Protein AF-Q0DHH1-F1 (afdb_monomer)

Organism: Oryza sativa subsp. japonica (NCBI:txid39947)

Foldseek 3Di:
DVVVVVVVLLVQLVDPPCVVVSCVVPVCVVSCVVSVRDNPDPPD

Secondary structure (DSSP, 8-state):
-HHHHHHHHHHHHTSTTTHHHHHHHH--HHHHHHTTPPPS-S--

Sequence (44 aa):
LMGVIFPLLKHLSLQNDVRPALYETFHMPEWFQRHGIPQIDQAA

Structure (mmCIF, N/CA/C/O backbone):
data_AF-Q0DHH1-F1
#
_entry.id   AF-Q0DHH1-F1
#
loop_
_atom_site.group_PDB
_atom_site.id
_atom_site.type_symbol
_atom_site.label_atom_id
_atom_site.label_alt_id
_atom_site.label_comp_id
_atom_site.label_asym_id
_atom_site.label_entity_id
_atom_site.label_seq_id
_atom_site.pdbx_PDB_ins_code
_atom_site.Cartn_x
_atom_site.Cartn_y
_atom_site.Cartn_z
_atom_site.occupancy
_atom_site.B_iso_or_equiv
_atom_site.auth_seq_id
_atom_site.auth_comp_id
_ato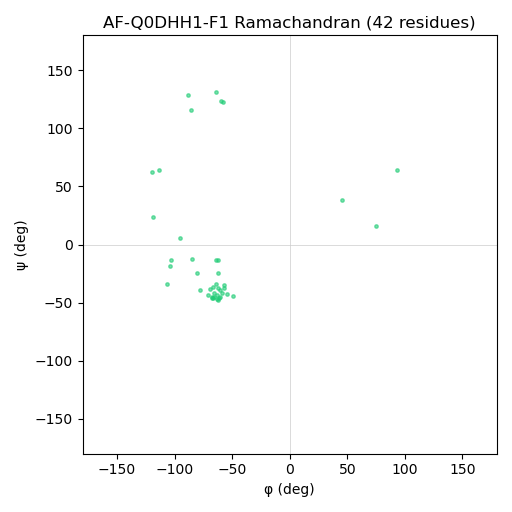m_site.auth_asym_id
_atom_site.auth_atom_id
_atom_site.pdbx_PDB_model_num
ATOM 1 N N . LEU A 1 1 ? 11.388 -9.127 -12.435 1.00 65.19 1 LEU A N 1
ATOM 2 C CA . LEU A 1 1 ? 10.046 -9.630 -12.050 1.00 65.19 1 LEU A CA 1
ATOM 3 C C . LEU A 1 1 ? 9.392 -8.781 -10.950 1.00 65.19 1 LEU A C 1
ATOM 5 O O . LEU A 1 1 ? 8.297 -8.280 -11.162 1.00 65.19 1 LEU A O 1
ATOM 9 N N . MET A 1 2 ? 10.071 -8.531 -9.821 1.00 71.31 2 MET A N 1
ATOM 10 C CA . MET A 1 2 ? 9.530 -7.726 -8.706 1.00 71.31 2 MET A CA 1
ATOM 11 C C . MET A 1 2 ? 9.104 -6.294 -9.082 1.00 71.31 2 MET A C 1
ATOM 13 O O . MET A 1 2 ? 8.086 -5.823 -8.589 1.00 71.31 2 MET A O 1
ATOM 17 N N . GLY A 1 3 ? 9.805 -5.632 -10.010 1.00 74.81 3 GLY A N 1
ATOM 18 C CA . GLY A 1 3 ? 9.452 -4.276 -10.462 1.00 74.81 3 GLY A CA 1
ATOM 19 C C . GLY A 1 3 ? 8.082 -4.145 -11.143 1.00 74.81 3 GLY A C 1
ATOM 20 O O . GLY A 1 3 ? 7.601 -3.031 -11.296 1.00 74.81 3 GLY A O 1
ATOM 21 N N . VAL A 1 4 ? 7.449 -5.260 -11.524 1.00 78.62 4 VAL A N 1
ATOM 22 C CA . VAL A 1 4 ? 6.114 -5.279 -12.150 1.00 78.62 4 VAL A CA 1
ATOM 23 C C . VAL A 1 4 ? 5.048 -5.778 -11.170 1.00 78.62 4 VAL A C 1
ATOM 25 O O . VAL A 1 4 ? 3.925 -5.281 -11.166 1.00 78.62 4 VAL A O 1
ATOM 28 N N . ILE A 1 5 ? 5.416 -6.711 -10.287 1.00 81.06 5 ILE A N 1
ATOM 29 C CA . ILE A 1 5 ? 4.503 -7.299 -9.298 1.00 81.06 5 ILE A CA 1
ATOM 30 C C . ILE A 1 5 ? 4.148 -6.290 -8.199 1.00 81.06 5 ILE A C 1
ATOM 32 O O . ILE A 1 5 ? 2.978 -6.169 -7.858 1.00 81.06 5 ILE A O 1
ATOM 36 N N . PHE A 1 6 ? 5.113 -5.523 -7.679 1.00 79.88 6 PHE A N 1
ATOM 37 C CA . PHE A 1 6 ? 4.847 -4.557 -6.601 1.00 79.88 6 PHE A CA 1
ATOM 38 C C . PHE A 1 6 ? 3.877 -3.427 -7.002 1.00 79.88 6 PHE A C 1
ATOM 40 O O . PHE A 1 6 ? 2.937 -3.162 -6.249 1.00 79.88 6 PHE A O 1
ATOM 47 N N . PRO A 1 7 ? 4.029 -2.769 -8.171 1.00 82.56 7 PRO A N 1
ATOM 48 C CA . PRO A 1 7 ? 3.062 -1.770 -8.628 1.00 82.56 7 PRO A CA 1
ATOM 49 C C . PRO A 1 7 ? 1.669 -2.353 -8.865 1.00 8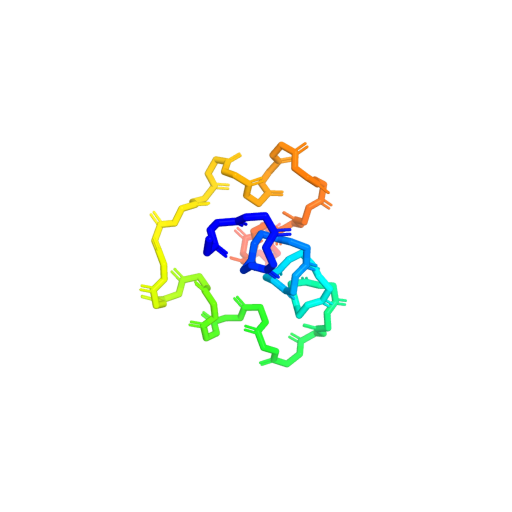2.56 7 PRO A C 1
ATOM 51 O O . PRO A 1 7 ? 0.675 -1.706 -8.540 1.00 82.56 7 PRO A O 1
ATOM 54 N N . LEU A 1 8 ? 1.591 -3.580 -9.390 1.00 83.69 8 LEU A N 1
ATOM 55 C CA . LEU A 1 8 ? 0.324 -4.269 -9.616 1.00 83.69 8 LEU A CA 1
ATOM 56 C C . LEU A 1 8 ? -0.368 -4.604 -8.291 1.00 83.69 8 LEU A C 1
ATOM 58 O O . LEU A 1 8 ? -1.547 -4.308 -8.128 1.00 83.69 8 LEU A O 1
ATOM 62 N N . LEU A 1 9 ? 0.378 -5.136 -7.320 1.00 81.69 9 LEU A N 1
ATOM 63 C CA . LEU A 1 9 ? -0.116 -5.426 -5.976 1.00 81.69 9 LEU A CA 1
ATOM 64 C C . LEU A 1 9 ? -0.646 -4.159 -5.303 1.00 81.69 9 LEU A C 1
ATOM 66 O O . LEU A 1 9 ? -1.725 -4.177 -4.719 1.00 81.69 9 LEU A O 1
ATOM 70 N N . LYS A 1 10 ? 0.069 -3.038 -5.461 1.00 80.88 10 LYS A N 1
ATOM 71 C CA . LYS A 1 10 ? -0.358 -1.729 -4.956 1.00 80.88 10 LYS A CA 1
ATOM 72 C C . LYS A 1 10 ? -1.660 -1.290 -5.614 1.00 80.88 10 LYS A C 1
ATOM 74 O O . LYS A 1 10 ? -2.585 -0.885 -4.921 1.00 80.88 10 LYS A O 1
ATOM 79 N N . HIS A 1 11 ? -1.758 -1.394 -6.935 1.00 83.88 11 HIS A N 1
ATOM 80 C CA . HIS A 1 11 ? -2.969 -1.010 -7.653 1.00 83.88 11 HIS A CA 1
ATOM 81 C C . HIS A 1 11 ? -4.178 -1.868 -7.252 1.00 83.88 11 HIS A C 1
ATOM 83 O O . HIS A 1 11 ? -5.255 -1.336 -7.002 1.00 83.88 11 HIS A O 1
ATOM 89 N N . LEU A 1 12 ? -3.988 -3.181 -7.124 1.00 82.38 12 LEU A N 1
ATOM 90 C CA . LEU A 1 12 ? -5.030 -4.101 -6.676 1.00 82.38 12 LEU A CA 1
ATOM 91 C C . LEU A 1 12 ? -5.422 -3.822 -5.219 1.00 82.38 12 LEU A C 1
ATOM 93 O O . LEU A 1 12 ? -6.599 -3.733 -4.909 1.00 82.38 12 LEU A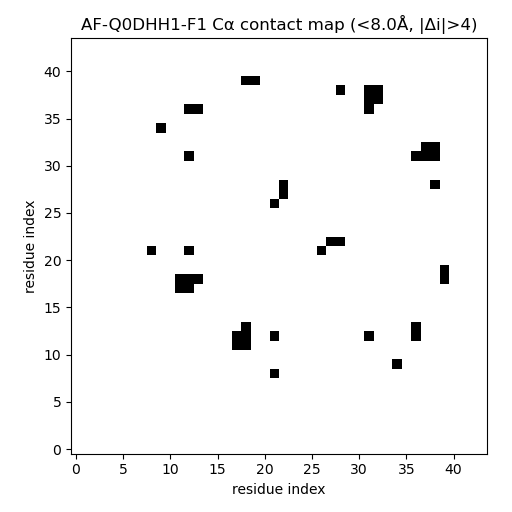 O 1
ATOM 97 N N . SER A 1 13 ? -4.465 -3.560 -4.331 1.00 78.94 13 SER A N 1
ATOM 98 C CA . SER A 1 13 ? -4.738 -3.250 -2.921 1.00 78.94 13 SER A CA 1
ATOM 99 C C . SER A 1 13 ? -5.531 -1.959 -2.677 1.00 78.94 13 SER A C 1
ATOM 101 O O . SER A 1 13 ? -6.032 -1.746 -1.578 1.00 78.94 13 SER A O 1
ATOM 103 N N . LEU A 1 14 ? -5.671 -1.097 -3.686 1.00 78.94 14 LEU A N 1
ATOM 104 C CA . LEU A 1 14 ? -6.544 0.076 -3.624 1.00 78.94 14 LEU A CA 1
ATOM 105 C C . LEU A 1 14 ? -8.002 -0.254 -3.987 1.00 78.94 14 LEU A C 1
ATOM 107 O O . LEU A 1 14 ? -8.888 0.561 -3.744 1.00 78.94 14 LEU A O 1
ATOM 111 N N . GLN A 1 15 ? -8.269 -1.433 -4.553 1.00 81.31 15 GLN A N 1
ATOM 112 C CA . GL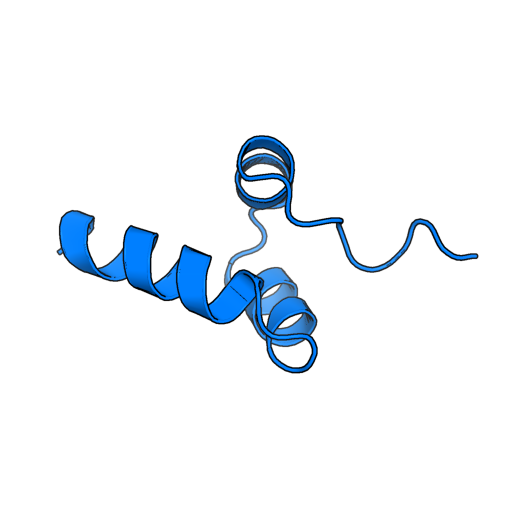N A 1 15 ? -9.613 -1.884 -4.903 1.00 81.31 15 GLN A CA 1
ATOM 113 C C . GLN A 1 15 ? -10.259 -2.610 -3.717 1.00 81.31 15 GLN A C 1
ATOM 115 O O . GLN A 1 15 ? -9.678 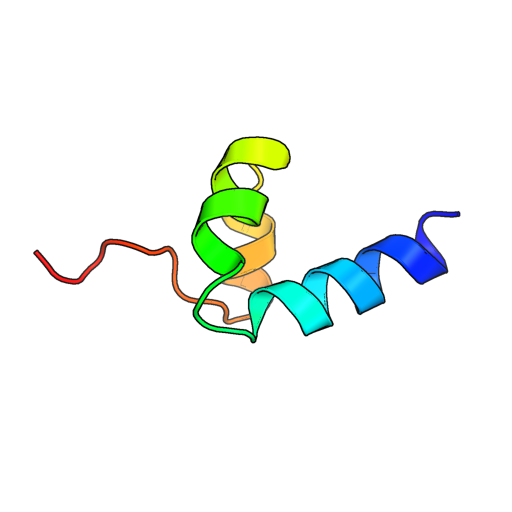-3.531 -3.143 1.00 81.31 15 GLN A O 1
ATOM 120 N N . ASN A 1 16 ? -11.478 -2.206 -3.349 1.00 65.75 16 ASN A N 1
ATOM 121 C CA . ASN A 1 16 ? -12.146 -2.675 -2.130 1.00 65.75 16 ASN A CA 1
ATOM 122 C C . ASN A 1 16 ? -12.311 -4.206 -2.053 1.00 65.75 16 ASN A C 1
ATOM 124 O O . ASN A 1 16 ? -12.111 -4.749 -0.967 1.00 65.75 16 ASN A O 1
ATOM 128 N N . ASP A 1 17 ? -12.594 -4.875 -3.177 1.00 75.56 17 ASP A N 1
ATOM 129 C CA . ASP A 1 17 ? -12.948 -6.304 -3.231 1.00 75.56 17 ASP A CA 1
ATOM 130 C C . ASP A 1 17 ? -11.758 -7.268 -3.172 1.00 75.56 17 ASP A C 1
ATOM 132 O O . ASP A 1 17 ? -11.902 -8.412 -2.750 1.00 75.56 17 ASP A O 1
ATOM 136 N N . VAL A 1 18 ? -10.562 -6.829 -3.573 1.00 75.69 18 VAL A N 1
ATOM 137 C CA . VAL A 1 18 ? -9.383 -7.716 -3.673 1.00 75.69 18 VAL A CA 1
ATOM 138 C C . VAL A 1 18 ? -8.404 -7.544 -2.515 1.00 75.69 18 VAL A C 1
ATOM 140 O O . VAL A 1 18 ? -7.546 -8.398 -2.308 1.00 75.69 18 VAL A O 1
ATOM 143 N N . ARG A 1 19 ? -8.545 -6.478 -1.718 1.00 72.69 19 ARG A N 1
ATOM 144 C CA . ARG A 1 19 ? -7.787 -6.284 -0.471 1.00 72.69 19 ARG A CA 1
ATOM 145 C C . ARG A 1 19 ? -7.796 -7.507 0.465 1.00 72.69 19 ARG A C 1
ATOM 147 O O . ARG A 1 19 ? -6.709 -7.837 0.937 1.00 72.69 19 ARG A O 1
ATOM 154 N N . PRO A 1 20 ? -8.928 -8.201 0.720 1.00 75.38 20 PRO A N 1
ATOM 155 C CA . PRO A 1 20 ? -8.927 -9.367 1.604 1.00 75.38 20 PRO A CA 1
ATOM 156 C C . PRO A 1 20 ? -8.141 -10.527 0.986 1.00 75.38 20 PRO A C 1
ATOM 158 O O . PRO A 1 20 ? -7.259 -11.086 1.630 1.00 75.38 20 PRO A O 1
ATOM 161 N N . ALA A 1 21 ? -8.371 -10.802 -0.301 1.00 79.31 21 ALA A N 1
ATOM 162 C CA . ALA A 1 21 ? -7.680 -11.862 -1.029 1.00 79.31 21 ALA A CA 1
ATOM 163 C C . ALA A 1 21 ? -6.158 -11.638 -1.082 1.00 79.31 21 ALA A C 1
ATOM 165 O O . ALA A 1 21 ? -5.378 -12.577 -0.936 1.00 79.31 21 ALA A O 1
ATOM 166 N N . LEU A 1 22 ? -5.712 -10.390 -1.254 1.00 76.62 22 LEU A N 1
ATOM 167 C CA . LEU A 1 22 ? -4.291 -10.041 -1.232 1.00 76.62 22 LEU A CA 1
ATOM 168 C C . LEU A 1 22 ? -3.673 -10.183 0.159 1.00 76.62 22 LEU A C 1
ATOM 170 O O . LEU A 1 22 ? -2.532 -10.625 0.281 1.00 76.62 22 LEU A O 1
ATOM 174 N N . TYR A 1 23 ? -4.409 -9.816 1.204 1.00 74.44 23 TYR A N 1
ATOM 175 C CA . TYR A 1 23 ? -3.941 -9.957 2.575 1.00 74.44 23 TYR A CA 1
ATOM 176 C C . TYR A 1 23 ? -3.772 -11.432 2.964 1.00 74.44 23 TYR A C 1
ATOM 178 O O . TYR A 1 23 ? -2.733 -11.804 3.507 1.00 74.44 23 TYR A O 1
ATOM 186 N N . GLU A 1 24 ? -4.749 -12.274 2.620 1.00 77.75 24 GLU A N 1
ATOM 187 C CA . GLU A 1 24 ? -4.689 -13.723 2.834 1.00 77.75 24 GLU A CA 1
ATOM 188 C C . GLU A 1 24 ? -3.616 -14.401 1.978 1.00 77.75 24 GLU A C 1
ATOM 190 O O . GLU A 1 24 ? -2.963 -15.323 2.438 1.00 77.75 24 GLU A O 1
ATOM 195 N N . THR A 1 25 ? -3.394 -13.949 0.742 1.00 78.12 25 THR A N 1
ATOM 196 C CA . THR A 1 25 ? -2.429 -14.606 -0.156 1.00 78.12 25 THR A CA 1
ATOM 197 C C .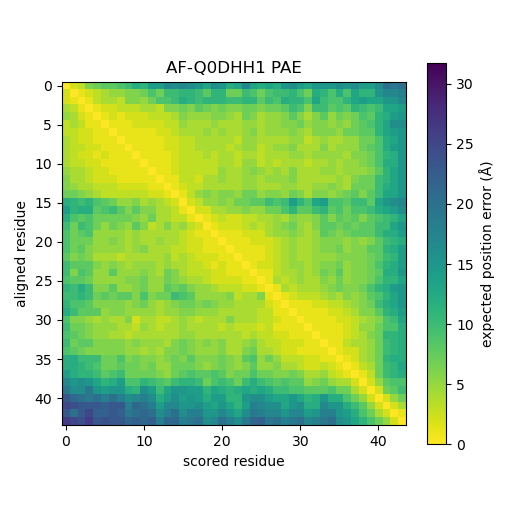 THR A 1 25 ? -0.983 -14.240 0.174 1.00 78.12 25 THR A C 1
ATOM 199 O O . THR A 1 25 ? -0.089 -15.079 0.074 1.00 78.12 25 THR A O 1
ATOM 202 N N . PHE A 1 26 ? -0.726 -12.977 0.525 1.00 79.94 26 PHE A N 1
ATOM 203 C CA . PHE A 1 26 ? 0.638 -12.468 0.681 1.00 79.94 26 PHE A CA 1
ATOM 204 C C . PHE A 1 26 ? 1.067 -12.314 2.137 1.00 79.94 26 PHE A C 1
ATOM 206 O O . PHE A 1 26 ? 2.266 -12.224 2.375 1.00 79.94 26 PHE A O 1
ATOM 213 N N . HIS A 1 27 ? 0.134 -12.278 3.098 1.00 76.31 27 HIS A N 1
ATOM 214 C CA . HIS A 1 27 ? 0.416 -12.156 4.534 1.00 76.31 27 HIS A CA 1
ATOM 215 C C . HIS A 1 27 ? 1.473 -11.078 4.877 1.00 76.31 27 HIS A C 1
ATOM 217 O O . HIS A 1 27 ? 2.302 -11.268 5.764 1.00 76.31 27 HIS A O 1
ATOM 223 N N . MET A 1 28 ? 1.464 -9.936 4.172 1.00 77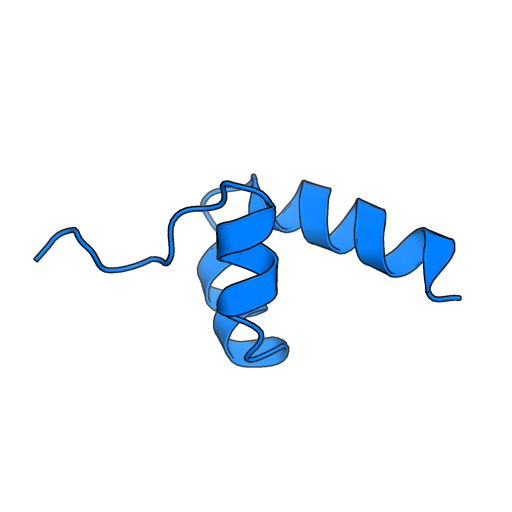.62 28 MET A N 1
ATOM 224 C CA . MET A 1 28 ? 2.430 -8.832 4.338 1.00 77.62 28 MET A CA 1
ATOM 225 C C . MET A 1 28 ? 1.763 -7.553 4.886 1.00 77.62 28 MET A C 1
ATOM 227 O O . MET A 1 28 ? 1.746 -6.530 4.195 1.00 77.62 28 MET A O 1
ATOM 231 N N . PRO A 1 29 ? 1.215 -7.564 6.118 1.00 74.50 29 PRO A N 1
ATOM 232 C CA . PRO A 1 29 ? 0.493 -6.428 6.708 1.00 74.50 29 PRO A CA 1
ATOM 233 C C . PRO A 1 29 ? 1.307 -5.127 6.709 1.00 74.50 29 PRO A C 1
ATOM 235 O O . PRO A 1 29 ? 0.800 -4.064 6.358 1.00 74.50 29 PRO A O 1
ATOM 238 N N . GLU A 1 30 ? 2.592 -5.214 7.044 1.00 78.31 30 GLU A N 1
ATOM 239 C CA . GLU A 1 30 ? 3.496 -4.065 7.169 1.00 78.31 30 GLU A CA 1
ATOM 240 C C . GLU A 1 30 ? 3.706 -3.334 5.837 1.00 78.31 30 GLU A C 1
ATOM 242 O O . GLU A 1 30 ? 3.839 -2.110 5.804 1.00 78.31 30 GLU A O 1
ATOM 247 N N . TRP A 1 31 ? 3.715 -4.072 4.723 1.00 81.31 31 TRP A N 1
ATOM 248 C CA . TRP A 1 31 ? 3.835 -3.494 3.388 1.00 81.31 31 TRP A CA 1
ATOM 249 C C . TRP A 1 31 ? 2.584 -2.676 3.042 1.00 81.31 31 TRP A C 1
ATOM 251 O O . TRP A 1 31 ? 2.704 -1.524 2.626 1.00 81.31 31 TRP A O 1
ATOM 261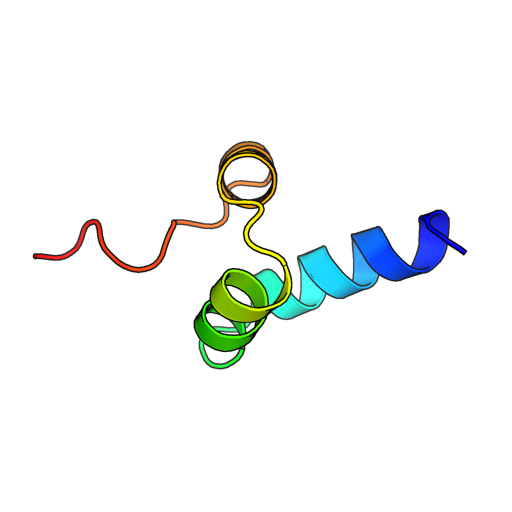 N N . PHE A 1 32 ? 1.386 -3.216 3.301 1.00 78.81 32 PHE A N 1
ATOM 262 C CA . PHE A 1 32 ? 0.120 -2.503 3.087 1.00 78.81 32 PHE A CA 1
ATOM 263 C C . PHE A 1 32 ? 0.035 -1.231 3.942 1.00 78.81 32 PHE A C 1
ATOM 265 O O . PHE A 1 32 ? -0.266 -0.161 3.410 1.00 78.81 32 PHE A O 1
ATOM 272 N N . GLN A 1 33 ? 0.404 -1.316 5.225 1.00 79.12 33 GLN A N 1
ATOM 273 C CA . GLN A 1 33 ? 0.429 -0.165 6.134 1.00 79.12 33 GLN A CA 1
ATOM 274 C C . GLN A 1 33 ? 1.399 0.927 5.659 1.00 79.12 33 GLN A C 1
ATOM 276 O O . GLN A 1 33 ? 1.029 2.099 5.589 1.00 79.12 33 GLN A O 1
ATOM 281 N N . ARG A 1 34 ? 2.622 0.558 5.247 1.00 82.44 34 ARG A N 1
ATOM 282 C CA . ARG A 1 34 ? 3.609 1.504 4.691 1.00 82.44 34 ARG A CA 1
ATOM 283 C C . ARG A 1 34 ? 3.144 2.181 3.404 1.00 82.44 34 ARG A C 1
ATOM 285 O O . ARG A 1 34 ? 3.611 3.272 3.085 1.00 82.44 34 ARG A O 1
ATOM 292 N N . HIS A 1 35 ? 2.235 1.548 2.669 1.00 78.00 35 HIS A N 1
ATOM 293 C CA . HIS A 1 35 ? 1.641 2.089 1.452 1.00 78.00 35 HIS A CA 1
ATOM 294 C C . HIS A 1 35 ? 0.293 2.793 1.676 1.00 78.00 35 HIS A C 1
ATOM 296 O O . HIS A 1 35 ? -0.310 3.246 0.702 1.00 78.00 35 HIS A O 1
ATOM 302 N N . GLY A 1 36 ? -0.147 2.943 2.932 1.00 75.00 36 GLY A N 1
ATOM 303 C CA . GLY A 1 36 ? -1.379 3.645 3.295 1.00 75.00 36 GLY A CA 1
ATOM 304 C C . GLY A 1 36 ? -2.657 2.861 2.997 1.00 75.00 36 GLY A C 1
ATOM 305 O O . GLY A 1 36 ? -3.733 3.453 2.961 1.00 75.00 36 GLY A O 1
ATOM 306 N N . ILE A 1 37 ? -2.558 1.549 2.763 1.00 76.75 37 ILE A N 1
ATOM 307 C CA . ILE A 1 37 ? -3.723 0.679 2.606 1.00 76.75 37 ILE A CA 1
ATOM 308 C C . ILE A 1 37 ? -4.155 0.241 4.008 1.00 76.75 37 ILE A C 1
ATOM 310 O O . ILE A 1 37 ? -3.377 -0.430 4.694 1.00 76.75 37 ILE A O 1
ATOM 314 N N . PRO A 1 38 ? -5.363 0.622 4.463 1.00 70.50 38 PRO A N 1
ATOM 315 C CA . PRO A 1 38 ? -5.845 0.210 5.768 1.00 70.50 38 PRO A CA 1
ATOM 316 C C . PRO A 1 38 ? -6.005 -1.307 5.774 1.00 70.50 38 PRO A C 1
ATOM 318 O O . PRO A 1 38 ? -6.596 -1.890 4.859 1.00 70.50 38 PRO A O 1
ATOM 321 N N . GLN A 1 39 ? -5.462 -1.933 6.812 1.00 70.25 39 GLN A N 1
ATOM 322 C CA . GLN A 1 39 ? -5.708 -3.333 7.099 1.00 70.25 39 GLN A CA 1
ATOM 323 C C . GLN A 1 39 ? -7.218 -3.481 7.302 1.00 70.25 39 GLN A C 1
ATOM 325 O O . GLN A 1 39 ? -7.819 -2.727 8.071 1.00 70.25 39 GLN A O 1
ATOM 330 N N . ILE A 1 40 ? -7.845 -4.367 6.527 1.00 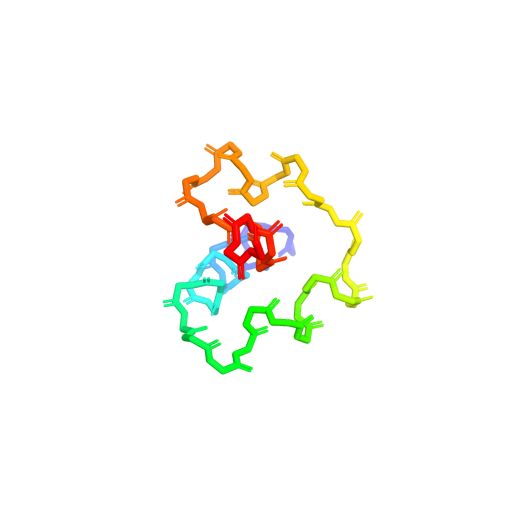69.25 40 ILE A N 1
ATOM 331 C CA . ILE A 1 40 ? -9.255 -4.688 6.736 1.00 69.25 40 ILE A CA 1
ATOM 332 C C . ILE A 1 40 ? -9.337 -5.188 8.182 1.00 69.25 40 ILE A C 1
ATOM 334 O O . ILE A 1 40 ? -8.598 -6.102 8.539 1.00 69.25 40 ILE A O 1
ATOM 338 N N . ASP A 1 41 ? -10.176 -4.527 8.980 1.00 59.25 41 ASP A N 1
ATOM 339 C CA . ASP A 1 41 ? -10.355 -4.687 10.433 1.00 59.25 41 ASP A CA 1
ATOM 340 C C . ASP A 1 41 ? -9.540 -3.763 11.378 1.00 59.25 41 ASP A C 1
ATOM 342 O O . ASP A 1 41 ? -8.735 -4.169 12.216 1.00 59.25 41 ASP A O 1
ATOM 346 N N . GLN A 1 42 ? -9.821 -2.458 11.290 1.00 49.56 42 GLN A N 1
ATOM 347 C CA . GLN A 1 42 ? -9.907 -1.576 12.473 1.00 49.56 42 GLN A CA 1
ATOM 348 C C . GLN A 1 42 ? -11.321 -0.968 12.598 1.00 49.56 42 GLN A C 1
ATOM 350 O O . GLN A 1 42 ? -11.500 0.111 13.154 1.00 49.56 42 GLN A O 1
ATOM 355 N N . ALA A 1 43 ? -12.325 -1.636 12.024 1.00 45.72 43 ALA A N 1
ATOM 356 C CA . ALA A 1 43 ? -13.729 -1.248 12.111 1.00 45.72 43 ALA A CA 1
ATOM 357 C C . ALA A 1 43 ? -14.524 -2.382 12.774 1.00 45.72 43 ALA A C 1
ATOM 359 O O . ALA A 1 43 ? -15.399 -2.978 12.151 1.00 45.72 43 ALA A O 1
ATOM 360 N N . ALA A 1 44 ? -14.171 -2.674 14.025 1.00 39.28 44 ALA A N 1
ATOM 361 C CA . ALA A 1 44 ? -14.988 -3.410 14.981 1.00 39.28 44 ALA A CA 1
ATOM 362 C C . ALA A 1 44 ? -15.112 -2.556 16.247 1.00 39.28 44 ALA A C 1
ATOM 364 O O . ALA A 1 44 ? -14.072 -2.000 16.674 1.00 39.28 44 ALA A O 1
#

pLDDT: mean 74.51, std 9.54, range [39.28, 83.88]

Solvent-accessible surface area (backbone atoms only — not comparable to full-atom values): 2842 Å² total; per-residue (Å²): 114,66,88,58,50,55,59,50,52,53,59,45,49,72,38,85,83,46,34,63,59,50,46,72,73,61,70,49,66,68,60,37,52,77,70,71,36,78,68,90,81,84,84,124

Mean predicted aligned error: 6.77 Å

Radius of gyration: 10.26 Å; Cα contacts (8 Å, |Δi|>4): 22; chains: 1; bounding box: 25×18×27 Å